Protein AF-A0A8T3WMT3-F1 (afdb_monomer)

Radius of gyration: 20.64 Å; Cα contacts (8 Å, |Δi|>4): 214; chains: 1; bounding box: 58×22×51 Å

Sequence (132 aa):
MKKGEVSLWFLIEIIGAFLIGYLLFDVSVSIAKGTIYEKLNIAKDLAMQINTLSGIPGNAYIINKNLHGYSLYFSNNKIEVFKGDSDQTKGTYYFVKIGKSNLDVKLNNPKQVVVSKINGEIKISEDIQSLR

Structure (mmCIF, N/CA/C/O backbone):
data_AF-A0A8T3WMT3-F1
#
_entry.id   AF-A0A8T3WMT3-F1
#
loop_
_atom_site.group_PDB
_atom_site.id
_atom_site.type_symbol
_atom_site.label_atom_id
_atom_site.label_alt_id
_atom_site.label_comp_id
_atom_site.label_asym_id
_atom_site.label_entity_id
_atom_site.label_seq_id
_atom_site.pdbx_PDB_ins_code
_atom_site.Cartn_x
_atom_site.Cartn_y
_atom_site.Cartn_z
_atom_site.occupancy
_atom_site.B_iso_or_equiv
_atom_site.auth_seq_id
_atom_site.auth_comp_id
_atom_site.auth_asym_id
_atom_site.auth_atom_id
_atom_site.pdbx_PDB_model_num
ATOM 1 N N . MET A 1 1 ? 44.543 6.005 -23.606 1.00 55.66 1 MET A N 1
ATOM 2 C CA . MET A 1 1 ? 43.412 5.053 -23.528 1.00 55.66 1 MET A CA 1
ATOM 3 C C . MET A 1 1 ? 43.442 4.171 -24.761 1.00 55.66 1 MET A C 1
ATOM 5 O O . MET A 1 1 ? 43.586 4.689 -25.866 1.00 55.66 1 MET A O 1
ATOM 9 N N . LYS A 1 2 ? 43.411 2.846 -24.592 1.00 66.62 2 LYS A N 1
ATOM 10 C CA . LYS A 1 2 ? 43.405 1.914 -25.734 1.00 66.62 2 LYS A CA 1
ATOM 11 C C . LYS A 1 2 ? 42.032 1.995 -26.414 1.00 66.62 2 LYS A C 1
ATOM 13 O O . LYS A 1 2 ? 41.028 2.131 -25.727 1.00 66.62 2 LYS A O 1
ATOM 18 N N . LYS A 1 3 ? 41.958 1.898 -27.748 1.00 66.69 3 LYS A N 1
ATOM 19 C CA . LYS A 1 3 ? 40.696 2.033 -28.517 1.00 66.69 3 LYS A CA 1
ATOM 20 C C . LYS A 1 3 ? 39.548 1.140 -27.999 1.00 66.69 3 LYS A C 1
ATOM 22 O O . LYS A 1 3 ? 38.393 1.542 -28.072 1.00 66.69 3 LYS A O 1
ATOM 27 N N . GLY A 1 4 ? 39.862 -0.031 -27.436 1.00 70.00 4 GLY A N 1
ATOM 28 C CA . GLY A 1 4 ? 38.870 -0.928 -26.823 1.00 70.00 4 GLY A CA 1
ATOM 29 C C . GLY A 1 4 ? 38.251 -0.397 -25.523 1.00 70.00 4 GLY A C 1
ATOM 30 O O . GLY A 1 4 ? 37.086 -0.654 -25.261 1.00 70.00 4 GLY A O 1
ATOM 31 N N . GLU A 1 5 ? 38.994 0.394 -24.753 1.00 73.00 5 GLU A N 1
ATOM 32 C CA . GLU A 1 5 ? 38.549 1.001 -23.491 1.00 73.00 5 GLU A CA 1
ATOM 33 C C . GLU A 1 5 ? 37.529 2.119 -23.747 1.00 73.00 5 GLU A C 1
ATOM 35 O O . GLU A 1 5 ? 36.510 2.206 -23.072 1.00 73.00 5 GLU A O 1
ATOM 40 N N . VAL A 1 6 ? 37.766 2.919 -24.794 1.00 78.25 6 VAL A N 1
ATOM 41 C CA . VAL A 1 6 ? 36.853 3.985 -25.240 1.00 78.25 6 VAL A CA 1
ATOM 42 C C . VAL A 1 6 ? 35.546 3.399 -25.780 1.00 78.25 6 VAL A C 1
ATOM 44 O O . VAL A 1 6 ? 34.472 3.885 -25.446 1.00 78.25 6 VAL A O 1
ATOM 47 N N . SER A 1 7 ? 35.629 2.323 -26.571 1.00 80.00 7 SER A N 1
ATOM 48 C CA . SER A 1 7 ? 34.445 1.634 -27.103 1.00 80.00 7 SER A CA 1
ATOM 49 C C . SER A 1 7 ? 33.591 1.011 -25.993 1.00 80.00 7 SER A C 1
ATOM 51 O O . SER A 1 7 ? 32.368 1.127 -26.010 1.00 80.00 7 SER A O 1
ATOM 53 N N . LEU A 1 8 ? 34.228 0.400 -24.986 1.00 83.00 8 LEU A N 1
ATOM 54 C CA . LEU A 1 8 ? 33.523 -0.184 -23.845 1.00 83.00 8 LEU A CA 1
ATOM 55 C C . LEU A 1 8 ? 32.806 0.888 -23.013 1.00 83.00 8 LEU A C 1
ATOM 57 O O . LEU A 1 8 ? 31.662 0.695 -22.610 1.00 83.00 8 LEU A O 1
ATOM 61 N N . TRP A 1 9 ? 33.466 2.027 -22.787 1.00 87.62 9 TRP A N 1
ATOM 62 C CA . TRP A 1 9 ? 32.903 3.145 -22.032 1.00 87.62 9 TRP A CA 1
ATOM 63 C C . TRP A 1 9 ? 31.687 3.750 -22.741 1.00 87.62 9 TRP A C 1
ATOM 65 O O . TRP A 1 9 ? 30.641 3.934 -22.125 1.00 87.62 9 TRP A O 1
ATOM 75 N N . PHE A 1 10 ? 31.785 3.941 -24.058 1.00 87.88 10 PHE A N 1
ATOM 76 C CA . PHE A 1 10 ? 30.675 4.413 -24.884 1.00 87.88 10 PHE A CA 1
ATOM 77 C C . PHE A 1 10 ? 29.483 3.441 -24.885 1.00 87.88 10 PHE A C 1
ATOM 79 O O . PHE A 1 10 ? 28.328 3.854 -24.831 1.00 87.88 10 PHE A O 1
ATOM 86 N N . LEU A 1 11 ? 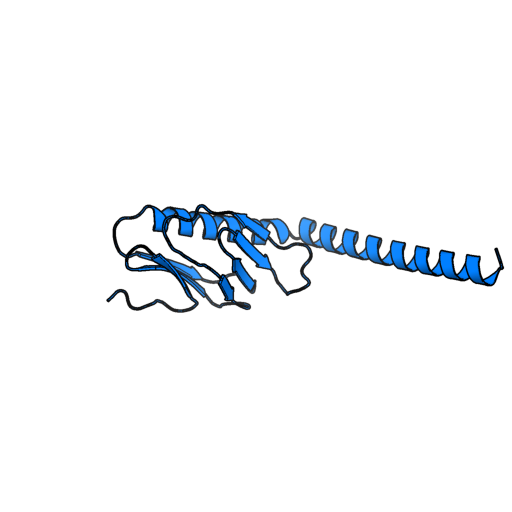29.747 2.131 -24.898 1.00 89.75 11 LEU A N 1
ATOM 87 C CA . LEU A 1 11 ? 28.698 1.111 -24.842 1.00 89.75 11 LEU A CA 1
ATOM 88 C C . LEU A 1 11 ? 27.969 1.122 -23.487 1.00 89.75 11 LEU A C 1
ATOM 90 O O . LEU A 1 11 ? 26.743 1.036 -23.451 1.00 89.75 11 LEU A O 1
ATOM 94 N N . ILE A 1 12 ? 28.703 1.290 -22.383 1.00 91.19 12 ILE A N 1
ATOM 95 C CA . ILE A 1 12 ? 28.122 1.465 -21.041 1.00 91.19 12 ILE A CA 1
ATOM 96 C C . ILE A 1 12 ? 27.262 2.732 -20.985 1.00 91.19 12 ILE A C 1
ATOM 98 O O . ILE A 1 12 ? 26.159 2.699 -20.441 1.00 91.19 12 ILE A O 1
ATOM 102 N N . GLU A 1 13 ? 27.736 3.830 -21.571 1.00 91.12 13 GLU A N 1
ATOM 103 C CA . GLU A 1 13 ? 27.017 5.104 -21.604 1.00 91.12 13 GLU A CA 1
ATOM 104 C C . GLU A 1 13 ? 25.692 4.995 -22.375 1.00 91.12 13 GLU A C 1
ATOM 106 O O . GLU A 1 13 ? 24.657 5.447 -21.884 1.00 91.12 13 GLU A O 1
ATOM 111 N N . ILE A 1 14 ? 25.681 4.303 -23.520 1.00 92.62 14 ILE A N 1
ATOM 112 C CA . ILE A 1 14 ? 24.452 4.027 -24.279 1.00 92.62 14 ILE A CA 1
ATOM 113 C C . ILE A 1 14 ? 23.469 3.182 -23.465 1.00 92.62 14 ILE A C 1
ATOM 115 O O . ILE A 1 14 ? 22.279 3.500 -23.424 1.00 92.62 14 ILE A O 1
ATOM 119 N N . ILE A 1 15 ? 23.940 2.117 -22.806 1.00 93.06 15 ILE A N 1
ATOM 120 C CA . ILE A 1 15 ? 23.079 1.279 -21.956 1.00 93.06 15 ILE A CA 1
ATOM 121 C C . ILE A 1 15 ? 22.485 2.122 -20.823 1.00 93.06 15 ILE A C 1
ATOM 123 O O . ILE A 1 15 ? 21.282 2.049 -20.566 1.00 93.06 15 ILE A O 1
ATOM 127 N N . GLY A 1 16 ? 23.304 2.956 -20.178 1.00 91.69 16 GLY A N 1
ATOM 128 C CA . GLY A 1 16 ? 22.860 3.876 -19.135 1.00 91.69 16 GLY A CA 1
ATOM 129 C C . GLY A 1 16 ? 21.788 4.846 -19.634 1.00 91.69 16 GLY A C 1
ATOM 130 O O . GLY A 1 16 ? 20.734 4.970 -19.011 1.00 91.69 16 GLY A O 1
ATOM 131 N N . ALA A 1 17 ? 22.010 5.475 -20.790 1.00 92.31 17 ALA A N 1
ATOM 132 C CA . ALA A 1 17 ? 21.051 6.392 -21.400 1.00 92.31 17 ALA A CA 1
ATOM 133 C C . ALA A 1 17 ? 19.719 5.697 -21.729 1.00 92.31 17 ALA A C 1
ATOM 135 O O . ALA A 1 17 ? 18.650 6.249 -21.462 1.00 92.31 17 ALA A O 1
ATOM 136 N N . PHE A 1 18 ? 19.770 4.466 -22.247 1.00 93.62 18 PHE A N 1
ATOM 137 C CA . PHE A 1 18 ? 18.573 3.689 -22.564 1.00 93.62 18 PHE A CA 1
ATOM 138 C C . PHE A 1 18 ? 17.777 3.314 -21.306 1.00 93.62 18 PHE A C 1
ATOM 140 O O . PHE A 1 18 ? 16.553 3.440 -21.290 1.00 93.62 18 PHE A O 1
ATOM 147 N N . LEU A 1 19 ? 18.460 2.913 -20.229 1.00 90.38 19 LEU A N 1
ATOM 148 C CA . LEU A 1 19 ? 17.826 2.603 -18.943 1.00 90.38 19 LEU A CA 1
ATOM 149 C C . LEU A 1 19 ? 17.137 3.829 -18.334 1.00 90.38 19 LEU A C 1
ATOM 151 O O . LEU A 1 19 ? 15.994 3.735 -17.887 1.00 90.38 19 LEU A O 1
ATOM 155 N N . ILE A 1 20 ? 17.800 4.988 -18.353 1.00 90.56 20 ILE A N 1
ATOM 156 C CA . ILE A 1 20 ? 17.215 6.243 -17.863 1.00 90.56 20 ILE A CA 1
ATOM 157 C C . ILE A 1 20 ? 16.004 6.633 -18.719 1.00 90.56 20 ILE A C 1
ATOM 159 O O . ILE A 1 20 ? 14.951 6.968 -18.175 1.00 90.56 20 ILE A O 1
ATOM 163 N N . GLY A 1 21 ? 16.120 6.541 -20.048 1.00 91.31 21 GLY A N 1
ATOM 164 C CA . GLY A 1 21 ? 15.020 6.824 -20.972 1.00 91.31 21 GLY A CA 1
ATOM 165 C C . GLY A 1 21 ? 13.800 5.933 -20.729 1.00 91.31 21 GLY A C 1
ATOM 166 O O . GLY A 1 21 ? 12.675 6.428 -20.678 1.00 91.31 21 GLY A O 1
ATOM 167 N N . TYR A 1 22 ? 14.022 4.637 -20.500 1.00 89.94 22 TYR A N 1
ATOM 168 C CA . TYR A 1 22 ? 12.963 3.688 -20.156 1.00 89.94 22 TYR A CA 1
ATOM 169 C C . TYR A 1 22 ? 12.240 4.071 -18.855 1.00 89.94 22 TYR A C 1
ATOM 171 O O . TYR A 1 22 ? 11.010 4.107 -18.826 1.00 89.94 22 TYR A O 1
ATOM 179 N N . LEU A 1 23 ? 12.983 4.417 -17.797 1.00 86.50 23 LEU A N 1
ATOM 180 C CA . LEU A 1 23 ? 12.399 4.831 -16.515 1.00 86.50 23 LEU A CA 1
ATOM 181 C C . LEU A 1 23 ? 11.569 6.112 -16.646 1.00 86.50 23 LEU A C 1
ATOM 183 O O . LEU A 1 23 ? 10.461 6.188 -16.117 1.00 86.50 23 LEU A O 1
ATOM 187 N N . LEU A 1 24 ? 12.076 7.109 -17.376 1.00 88.75 24 LEU A N 1
ATOM 188 C CA . LEU A 1 24 ? 11.346 8.355 -17.620 1.00 88.75 24 LEU A CA 1
ATOM 189 C C . LEU A 1 24 ? 10.042 8.103 -18.380 1.00 88.75 24 LEU A C 1
ATOM 191 O O . LEU A 1 24 ? 9.016 8.709 -18.058 1.00 88.75 24 LEU A O 1
ATOM 195 N N . PHE A 1 25 ? 10.067 7.202 -19.363 1.00 88.25 25 PHE A N 1
ATOM 196 C CA . PHE A 1 25 ? 8.878 6.836 -20.122 1.00 88.25 25 PHE A CA 1
ATOM 197 C C . PHE A 1 25 ? 7.839 6.134 -19.241 1.00 88.25 25 PHE A C 1
ATOM 199 O O . PHE A 1 25 ? 6.673 6.526 -19.252 1.00 88.25 25 PHE A O 1
ATOM 206 N N . ASP A 1 26 ? 8.252 5.156 -18.432 1.00 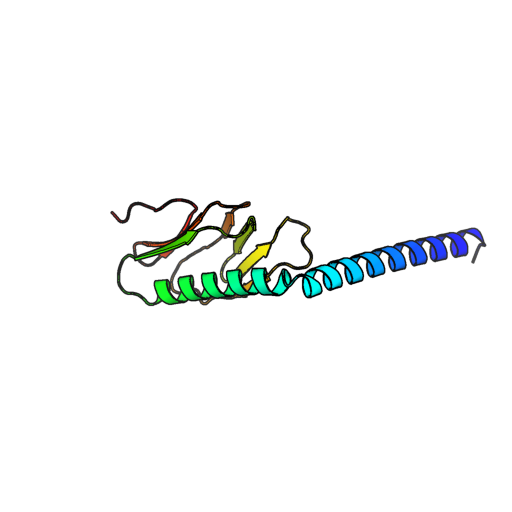83.69 26 ASP A N 1
ATOM 207 C CA . ASP A 1 26 ? 7.35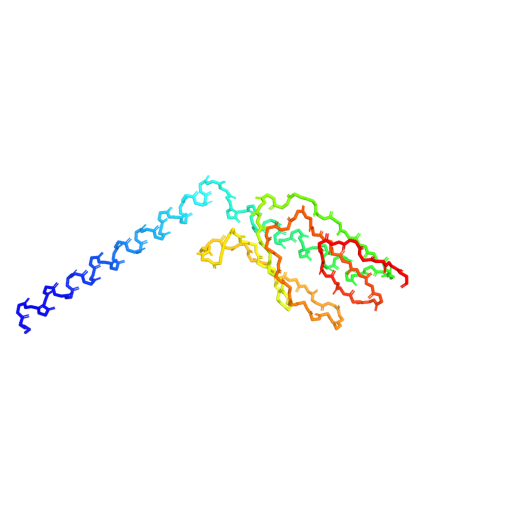6 4.424 -17.528 1.00 83.69 26 ASP A CA 1
ATOM 208 C C . ASP A 1 26 ? 6.684 5.354 -16.503 1.00 83.69 26 ASP A C 1
ATOM 210 O O . ASP A 1 26 ? 5.459 5.355 -16.347 1.00 83.69 26 ASP A O 1
ATOM 214 N N . VAL A 1 27 ? 7.465 6.249 -15.885 1.00 82.94 27 VAL A N 1
ATOM 215 C CA . VAL A 1 27 ? 6.942 7.281 -14.977 1.00 82.94 27 VAL A CA 1
ATOM 216 C C . VAL A 1 27 ? 5.957 8.198 -15.703 1.00 82.94 27 VAL A C 1
ATOM 218 O O . VAL A 1 27 ? 4.862 8.441 -15.194 1.00 82.94 27 VAL A O 1
ATOM 221 N N . SER A 1 28 ? 6.299 8.669 -16.904 1.00 82.88 28 SER A N 1
ATOM 222 C CA . SER A 1 28 ? 5.432 9.554 -17.694 1.00 82.88 28 SER A CA 1
ATOM 223 C C . SER A 1 28 ? 4.101 8.888 -18.047 1.00 82.88 28 SER A C 1
ATOM 225 O O . SER A 1 28 ? 3.045 9.504 -17.905 1.00 82.88 28 SER A O 1
ATOM 227 N N . VAL A 1 29 ? 4.124 7.612 -18.443 1.00 85.25 29 VAL A N 1
ATOM 228 C CA . VAL A 1 29 ? 2.911 6.830 -18.722 1.00 85.25 29 VAL A CA 1
ATOM 229 C C . VAL A 1 29 ? 2.073 6.644 -17.456 1.00 85.25 29 VAL A C 1
ATOM 231 O O . VAL A 1 29 ? 0.849 6.762 -17.515 1.00 85.25 29 VAL A O 1
ATOM 234 N N . SER A 1 30 ? 2.701 6.381 -16.309 1.00 79.00 30 SER A N 1
ATOM 235 C CA . SER A 1 30 ? 2.008 6.221 -15.024 1.00 79.00 30 SER A CA 1
ATOM 236 C C . SER A 1 30 ? 1.352 7.530 -14.551 1.00 79.00 30 SER A C 1
ATOM 238 O O . SER A 1 30 ? 0.228 7.512 -14.043 1.00 79.00 30 SER A O 1
ATOM 240 N N . ILE A 1 31 ? 1.999 8.681 -14.780 1.00 81.06 31 ILE A N 1
ATOM 241 C CA . ILE A 1 31 ? 1.408 10.009 -14.543 1.00 81.06 31 ILE A CA 1
ATOM 242 C C . ILE A 1 31 ? 0.224 10.234 -15.486 1.00 81.06 31 ILE A C 1
ATOM 244 O O . ILE A 1 31 ? -0.862 10.582 -15.025 1.00 81.06 31 ILE A O 1
ATOM 248 N N . ALA A 1 32 ? 0.405 9.991 -16.788 1.00 78.19 32 ALA A N 1
ATOM 249 C CA . ALA A 1 32 ? -0.632 10.205 -17.797 1.00 78.19 32 ALA A CA 1
ATOM 250 C C . ALA A 1 32 ? -1.879 9.336 -17.560 1.00 78.19 32 ALA A C 1
ATOM 252 O O . ALA A 1 32 ? -2.998 9.784 -17.792 1.00 78.19 32 ALA A O 1
ATOM 253 N N . LYS A 1 33 ? -1.701 8.107 -17.059 1.00 81.38 33 LYS A N 1
ATOM 254 C CA . LYS A 1 33 ? -2.801 7.203 -16.682 1.00 81.38 33 LYS A CA 1
ATOM 255 C C . LYS A 1 33 ? -3.404 7.504 -15.307 1.00 81.38 33 LYS A C 1
ATOM 257 O O . LYS A 1 33 ? -4.381 6.867 -14.932 1.00 81.38 33 LYS A O 1
ATOM 262 N N . GLY A 1 34 ? -2.818 8.419 -14.533 1.00 81.50 34 GLY A N 1
ATOM 263 C CA . GLY A 1 34 ? -3.273 8.762 -13.185 1.00 81.50 34 GLY A CA 1
ATOM 264 C C . GLY A 1 34 ? -3.035 7.678 -12.125 1.00 81.50 34 GLY A C 1
ATOM 265 O O . GLY A 1 34 ? -3.421 7.858 -10.970 1.00 81.50 34 GLY A O 1
ATOM 266 N N . THR A 1 35 ? -2.358 6.579 -12.468 1.00 84.88 35 THR A N 1
ATOM 267 C CA . THR A 1 35 ? -2.152 5.427 -11.575 1.00 84.88 35 THR A CA 1
ATOM 268 C C . THR A 1 35 ? -1.302 5.771 -10.355 1.00 84.88 35 THR A C 1
ATOM 270 O O . THR A 1 35 ? -1.467 5.170 -9.296 1.00 84.88 35 THR A O 1
ATOM 273 N N . ILE A 1 36 ? -0.415 6.765 -10.465 1.00 86.06 36 ILE A N 1
ATOM 274 C CA . ILE A 1 36 ? 0.358 7.277 -9.320 1.00 86.06 36 ILE A CA 1
ATOM 275 C C . ILE A 1 36 ? -0.567 7.910 -8.278 1.00 86.06 36 ILE A C 1
ATOM 277 O O . ILE A 1 36 ? -0.449 7.629 -7.085 1.00 86.06 36 ILE A O 1
ATOM 281 N N . TYR A 1 37 ? -1.499 8.751 -8.728 1.00 88.50 37 TYR A N 1
ATOM 282 C CA . TYR A 1 37 ? -2.429 9.447 -7.842 1.00 88.50 37 TYR A CA 1
ATOM 283 C C . TYR A 1 37 ? -3.416 8.480 -7.201 1.00 88.50 37 TYR A C 1
ATOM 285 O O . TYR A 1 37 ? -3.709 8.609 -6.018 1.00 88.50 37 TYR A O 1
ATOM 293 N N . GLU A 1 38 ? -3.871 7.476 -7.947 1.00 90.25 38 GLU A N 1
ATOM 294 C CA . GLU A 1 38 ? -4.738 6.424 -7.425 1.00 90.25 38 GLU A CA 1
ATOM 295 C C . GLU A 1 38 ? -4.070 5.649 -6.278 1.00 90.25 38 GLU A C 1
ATOM 297 O O . GLU A 1 38 ? -4.618 5.587 -5.178 1.00 90.25 38 GLU A O 1
ATOM 302 N N . LYS A 1 39 ? -2.845 5.146 -6.484 1.00 92.69 39 LYS A N 1
ATOM 303 C CA . LYS A 1 39 ? -2.069 4.464 -5.433 1.00 92.69 39 LYS A CA 1
ATOM 304 C C . LYS A 1 39 ? -1.846 5.363 -4.216 1.00 92.69 39 LYS A C 1
ATOM 306 O O . LYS A 1 39 ? -1.961 4.912 -3.080 1.00 92.69 39 LYS A O 1
ATOM 311 N N . LEU A 1 40 ? -1.523 6.639 -4.438 1.00 92.88 40 LEU A N 1
ATOM 312 C CA . LEU A 1 40 ? -1.321 7.599 -3.353 1.00 92.88 40 LEU A CA 1
ATOM 313 C C . LEU A 1 40 ? -2.613 7.861 -2.566 1.00 92.88 40 LEU A C 1
ATOM 315 O O . LEU A 1 40 ? -2.563 7.957 -1.342 1.00 92.88 40 LEU A O 1
ATOM 319 N N . ASN A 1 41 ? -3.753 7.971 -3.244 1.00 92.44 41 ASN A N 1
ATOM 320 C CA . ASN A 1 41 ? -5.045 8.177 -2.597 1.00 92.44 41 ASN A CA 1
ATOM 321 C C . ASN A 1 41 ? -5.452 6.950 -1.778 1.00 92.44 41 ASN A C 1
ATOM 323 O O . ASN A 1 41 ? -5.798 7.110 -0.616 1.00 92.44 41 ASN A O 1
ATOM 327 N N . ILE A 1 42 ? -5.266 5.735 -2.307 1.00 93.00 42 ILE A N 1
ATOM 328 C CA . ILE A 1 42 ? -5.475 4.496 -1.540 1.00 93.00 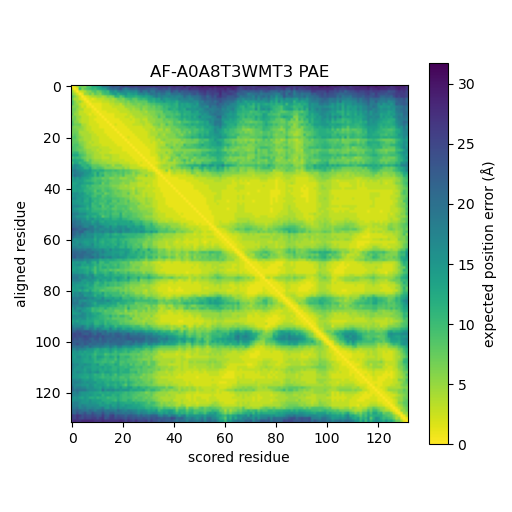42 ILE A CA 1
ATOM 329 C C . ILE A 1 42 ? -4.607 4.490 -0.271 1.00 93.00 42 ILE A C 1
ATOM 331 O O . ILE A 1 42 ? -5.097 4.182 0.816 1.00 93.00 42 ILE A O 1
ATOM 335 N N . ALA A 1 43 ? -3.328 4.872 -0.377 1.00 94.00 43 ALA A N 1
ATOM 336 C CA . ALA A 1 43 ? -2.431 4.943 0.778 1.00 94.00 43 ALA A CA 1
ATOM 337 C C . ALA A 1 43 ? -2.910 5.973 1.818 1.00 94.00 43 ALA A C 1
ATOM 339 O O . ALA A 1 43 ? -2.883 5.699 3.018 1.00 94.00 43 ALA A O 1
ATOM 340 N N . LYS A 1 44 ? -3.368 7.149 1.369 1.00 94.12 44 LYS A N 1
ATOM 341 C CA . LYS A 1 44 ? -3.911 8.208 2.234 1.00 94.12 44 LYS A CA 1
ATOM 342 C C . LYS A 1 44 ? -5.205 7.790 2.920 1.00 94.12 44 LYS A C 1
ATOM 344 O O . LYS A 1 44 ? -5.342 8.015 4.118 1.00 94.12 44 LYS A O 1
ATOM 349 N N . ASP A 1 45 ? -6.117 7.161 2.190 1.00 92.81 45 ASP A N 1
ATOM 350 C CA . ASP A 1 45 ? -7.405 6.725 2.721 1.00 92.81 45 ASP A CA 1
ATOM 351 C C . ASP A 1 45 ? -7.208 5.648 3.789 1.00 92.81 45 ASP A C 1
ATOM 353 O O . ASP A 1 45 ? -7.750 5.760 4.888 1.00 92.81 45 ASP A O 1
ATOM 357 N N . LEU A 1 46 ? -6.354 4.652 3.526 1.00 92.81 46 LEU A N 1
ATOM 358 C CA . LEU A 1 46 ? -6.010 3.627 4.515 1.00 92.81 46 LEU A CA 1
ATOM 359 C C . LEU A 1 46 ? -5.306 4.228 5.739 1.00 92.81 46 LEU A C 1
ATOM 361 O O . LEU A 1 46 ? -5.611 3.859 6.872 1.00 92.81 46 LEU A O 1
ATOM 365 N N . ALA A 1 47 ? -4.403 5.188 5.540 1.00 92.88 47 ALA A N 1
ATOM 366 C CA . ALA A 1 47 ? -3.745 5.895 6.636 1.00 92.88 47 ALA A CA 1
ATOM 367 C C . ALA A 1 47 ? -4.742 6.690 7.488 1.00 92.88 47 ALA A C 1
ATOM 369 O O . ALA A 1 47 ? -4.674 6.653 8.718 1.00 92.88 47 ALA A O 1
ATOM 370 N N . MET A 1 48 ? -5.691 7.375 6.848 1.00 92.19 48 MET A N 1
ATOM 371 C CA . MET A 1 48 ? -6.754 8.095 7.538 1.00 92.19 48 MET A CA 1
ATOM 372 C C . MET A 1 48 ? -7.606 7.131 8.362 1.00 92.19 48 MET A C 1
ATOM 374 O O . MET A 1 48 ? -7.851 7.400 9.530 1.00 92.19 48 MET A O 1
ATOM 378 N N . GLN A 1 49 ? -7.978 5.979 7.807 1.00 92.25 49 GLN A N 1
ATOM 379 C CA . GLN A 1 49 ? -8.741 4.958 8.526 1.00 92.25 49 GLN A CA 1
ATOM 380 C C . GLN A 1 49 ? -7.996 4.406 9.742 1.00 92.25 49 GLN A C 1
ATOM 382 O O . GLN A 1 49 ? -8.597 4.262 10.807 1.00 92.25 49 GLN A O 1
ATOM 387 N N . ILE A 1 50 ? -6.691 4.142 9.618 1.00 90.88 50 ILE A N 1
ATOM 388 C CA . ILE A 1 50 ? -5.855 3.728 10.753 1.00 90.88 50 ILE A CA 1
ATOM 389 C C . ILE A 1 50 ? -5.848 4.817 11.830 1.00 90.88 50 ILE A C 1
ATOM 391 O O . ILE A 1 50 ? -6.060 4.510 13.005 1.00 90.88 50 ILE A O 1
ATOM 395 N N . ASN A 1 51 ? -5.662 6.083 11.449 1.00 90.00 51 ASN A N 1
ATOM 396 C CA . ASN A 1 51 ? -5.687 7.211 12.383 1.00 90.00 51 ASN A CA 1
ATOM 397 C C . ASN A 1 51 ? -7.062 7.359 13.061 1.00 90.00 51 ASN A C 1
ATOM 399 O O . ASN A 1 51 ? -7.140 7.538 14.276 1.00 90.00 51 ASN A O 1
ATOM 403 N N . THR A 1 52 ? -8.152 7.238 12.301 1.00 89.81 52 THR A N 1
ATOM 404 C CA . THR A 1 52 ? -9.524 7.315 12.814 1.00 89.81 52 THR A CA 1
ATOM 405 C C . THR A 1 52 ? -9.803 6.190 13.805 1.00 89.81 52 THR A C 1
ATOM 407 O O . THR A 1 52 ? -10.227 6.461 14.926 1.00 89.81 52 THR A O 1
ATOM 410 N N . LEU A 1 53 ?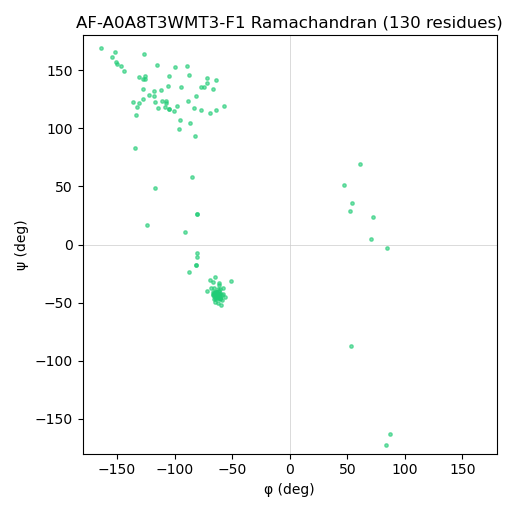 -9.511 4.935 13.446 1.00 89.62 53 LEU A N 1
ATOM 411 C CA . LEU A 1 53 ? -9.701 3.790 14.342 1.00 89.62 53 LEU A CA 1
ATOM 412 C C . LEU A 1 53 ? -8.857 3.924 15.603 1.00 89.62 53 LEU A C 1
ATOM 414 O O . LEU A 1 53 ? -9.325 3.643 16.704 1.00 89.62 53 LEU A O 1
ATOM 418 N N . SER A 1 54 ? -7.638 4.430 15.460 1.00 87.00 54 SER A N 1
ATOM 419 C CA . SER A 1 54 ? -6.750 4.683 16.585 1.00 87.00 54 SER A CA 1
ATOM 420 C C . SER A 1 54 ? -7.362 5.635 17.622 1.00 87.00 54 SER A C 1
ATOM 422 O O . SER A 1 54 ? -7.212 5.381 18.819 1.00 87.00 54 SER A O 1
ATOM 424 N N . GLY A 1 55 ? -8.116 6.653 17.192 1.00 85.75 55 GLY A N 1
ATOM 425 C CA . GLY A 1 55 ? -8.798 7.612 18.071 1.00 85.75 55 GLY A CA 1
ATOM 426 C C . GLY A 1 55 ? -10.138 7.149 18.663 1.00 85.75 55 GLY A C 1
ATOM 427 O O . GLY A 1 55 ? -10.593 7.725 19.647 1.00 85.75 55 GLY A O 1
ATOM 428 N N . ILE A 1 56 ? -10.774 6.112 18.107 1.00 87.88 56 ILE A N 1
ATOM 429 C CA . ILE A 1 56 ? -12.098 5.642 18.557 1.00 87.88 56 ILE A CA 1
ATOM 430 C C . ILE A 1 56 ? -11.985 4.819 19.856 1.00 87.88 56 ILE A C 1
ATOM 432 O O . ILE A 1 56 ? -11.112 3.953 19.946 1.00 87.88 56 ILE A O 1
ATOM 436 N N . PRO A 1 57 ? -12.853 5.021 20.867 1.00 86.00 57 PRO A N 1
ATOM 437 C CA . PRO A 1 57 ? -12.919 4.134 22.028 1.00 86.00 57 PRO A CA 1
ATOM 438 C C . PRO A 1 57 ? -13.534 2.770 21.665 1.00 86.00 57 PRO A C 1
ATOM 440 O O . PRO A 1 57 ? -14.534 2.699 20.956 1.00 86.00 57 PRO A O 1
ATOM 443 N N . GLY A 1 58 ? -12.965 1.685 22.197 1.00 87.19 58 GLY A N 1
ATOM 444 C CA . GLY A 1 58 ? -13.467 0.320 21.994 1.00 87.19 58 GLY A CA 1
ATOM 445 C C . GLY A 1 58 ? -12.940 -0.383 20.737 1.00 87.19 58 GLY A C 1
ATOM 446 O O . GLY A 1 58 ? -11.913 0.004 20.170 1.00 87.19 58 GLY A O 1
ATOM 447 N N . ASN A 1 59 ? -13.636 -1.455 20.346 1.00 89.50 59 ASN A N 1
ATOM 448 C CA . ASN A 1 59 ? -13.311 -2.275 19.181 1.00 89.50 59 ASN A CA 1
ATOM 449 C C . ASN A 1 59 ? -14.110 -1.804 17.959 1.00 89.50 59 ASN A C 1
ATOM 451 O O . ASN A 1 59 ? -15.314 -1.571 18.055 1.00 89.50 59 ASN A O 1
ATOM 455 N N . ALA A 1 60 ? -13.457 -1.689 16.806 1.00 90.25 60 ALA A N 1
ATOM 456 C CA . ALA A 1 60 ? -14.082 -1.234 15.563 1.00 90.25 60 ALA A CA 1
ATOM 457 C C . ALA A 1 60 ? -13.334 -1.789 14.348 1.00 90.25 60 ALA A C 1
ATOM 459 O O . ALA A 1 60 ? -12.179 -2.195 14.460 1.00 90.25 60 ALA A O 1
ATOM 460 N N . TYR A 1 61 ? -13.964 -1.798 13.176 1.00 91.88 61 TYR A N 1
ATOM 461 C CA . TYR A 1 61 ? -13.305 -2.191 11.933 1.00 91.88 61 TYR A CA 1
ATOM 462 C C . TYR A 1 61 ? -13.838 -1.400 10.741 1.00 91.88 61 TYR A C 1
ATOM 464 O O . TYR A 1 61 ? -14.980 -0.942 10.741 1.00 91.88 61 TYR A O 1
ATOM 472 N N . ILE A 1 62 ? -12.999 -1.256 9.719 1.00 92.00 62 ILE A N 1
ATOM 473 C CA . ILE A 1 62 ? -13.329 -0.649 8.431 1.00 92.00 62 ILE A CA 1
ATOM 474 C C . ILE A 1 62 ? -12.915 -1.633 7.339 1.00 92.00 62 ILE A C 1
ATOM 476 O O . ILE A 1 62 ? -11.825 -2.204 7.387 1.00 92.00 62 ILE A O 1
ATOM 480 N N . ILE A 1 63 ? -13.803 -1.848 6.368 1.00 91.38 63 ILE A N 1
ATOM 481 C CA . ILE A 1 63 ? -13.584 -2.768 5.250 1.00 91.38 63 ILE A CA 1
ATOM 482 C C . ILE A 1 63 ? -13.432 -1.953 3.973 1.00 91.38 63 ILE A C 1
ATOM 484 O O . ILE A 1 63 ? -14.349 -1.238 3.575 1.00 91.38 63 ILE A O 1
ATOM 488 N N . ASN A 1 64 ? -12.309 -2.142 3.294 1.00 90.50 64 ASN A N 1
ATOM 489 C CA . ASN A 1 64 ? -12.067 -1.625 1.956 1.00 90.50 64 ASN A CA 1
ATOM 490 C C . ASN A 1 64 ? -12.171 -2.777 0.975 1.00 90.50 64 ASN A C 1
ATOM 492 O O . ASN A 1 64 ? -11.391 -3.727 1.037 1.00 90.50 64 ASN A O 1
ATOM 496 N N . LYS A 1 65 ? -13.144 -2.702 0.072 1.00 87.25 65 LYS A N 1
ATOM 497 C CA . LYS A 1 65 ? -13.293 -3.667 -1.016 1.00 87.25 65 LYS A CA 1
ATOM 498 C C . 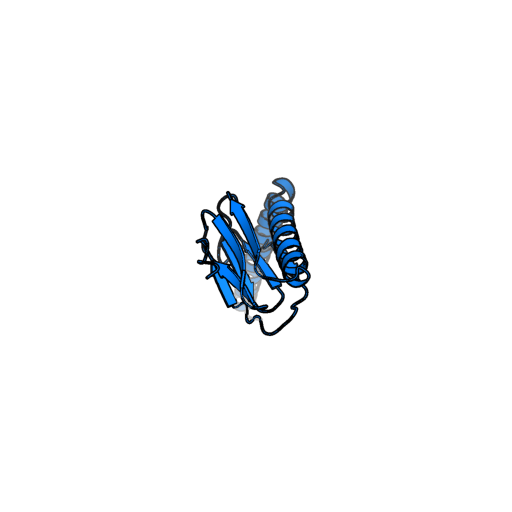LYS A 1 65 ? -12.722 -3.073 -2.290 1.00 87.25 65 LYS A C 1
ATOM 500 O O . LYS A 1 65 ? -12.771 -1.862 -2.472 1.00 87.25 65 LYS A O 1
ATOM 505 N N . ASN A 1 66 ? -12.271 -3.950 -3.183 1.00 77.75 66 ASN A N 1
ATOM 506 C CA . ASN A 1 66 ? -11.874 -3.586 -4.538 1.00 77.75 66 ASN A CA 1
ATOM 507 C C . ASN A 1 66 ? -10.707 -2.582 -4.590 1.00 77.75 66 ASN A C 1
ATOM 509 O O . ASN A 1 66 ? -10.855 -1.452 -5.036 1.00 77.75 66 ASN A O 1
ATOM 513 N N . LEU A 1 67 ? -9.512 -3.025 -4.199 1.00 81.94 67 LEU A N 1
ATOM 514 C CA . LEU A 1 67 ? -8.273 -2.239 -4.303 1.00 81.94 67 LEU A CA 1
ATOM 515 C C . LEU A 1 67 ? -7.667 -2.261 -5.718 1.00 81.94 67 LEU A C 1
ATOM 517 O O . LEU A 1 67 ? -6.456 -2.158 -5.877 1.00 81.94 67 LEU A O 1
ATOM 521 N N . HIS A 1 68 ? -8.502 -2.466 -6.741 1.00 80.69 68 HIS A N 1
ATOM 522 C CA . HIS A 1 68 ? -8.152 -2.409 -8.167 1.00 80.69 68 HIS A CA 1
ATOM 523 C C . HIS A 1 68 ? -6.944 -3.282 -8.574 1.00 80.69 68 HIS A C 1
ATOM 525 O O . HIS A 1 68 ? -6.235 -2.989 -9.535 1.00 80.69 68 HIS A O 1
ATOM 531 N N . GLY A 1 69 ? -6.717 -4.388 -7.854 1.00 84.62 69 GLY A N 1
ATOM 532 C CA . GLY A 1 69 ? -5.598 -5.298 -8.106 1.00 84.62 69 GLY A CA 1
ATOM 533 C C . GLY A 1 69 ? -4.233 -4.737 -7.700 1.00 84.62 69 GLY A C 1
ATOM 534 O O . GLY A 1 69 ? -3.225 -5.155 -8.264 1.00 84.62 69 GLY A O 1
ATOM 535 N N . TYR A 1 70 ? -4.193 -3.784 -6.766 1.00 91.88 70 TYR A N 1
ATOM 536 C CA . TYR A 1 70 ? -2.961 -3.335 -6.128 1.00 91.88 70 TYR A CA 1
ATOM 537 C C . TYR A 1 70 ? -2.623 -4.193 -4.909 1.00 91.88 70 TYR A C 1
ATOM 539 O O . TYR A 1 70 ? -3.492 -4.634 -4.160 1.00 91.88 70 TYR A O 1
ATOM 547 N N . SER A 1 71 ? -1.329 -4.386 -4.700 1.00 93.38 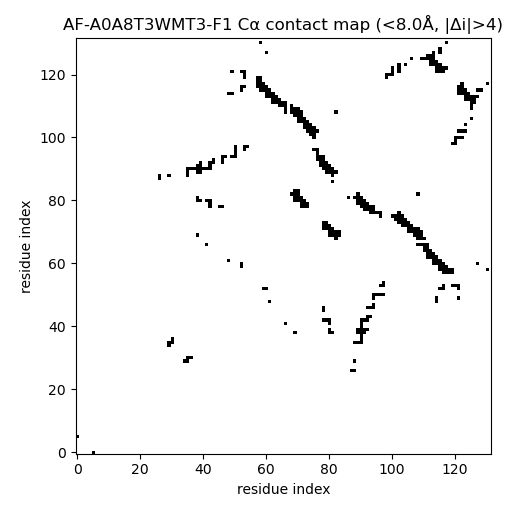71 SER A N 1
ATOM 548 C CA . SER A 1 71 ? -0.739 -4.944 -3.493 1.00 93.38 71 SER A CA 1
ATOM 549 C C . SER A 1 71 ? -0.433 -3.841 -2.483 1.00 93.38 71 SER A C 1
ATOM 551 O O . SER A 1 71 ? -0.214 -2.680 -2.841 1.00 93.38 71 SER A O 1
ATOM 553 N N . LEU A 1 72 ? -0.426 -4.222 -1.212 1.00 93.75 72 LEU A N 1
ATOM 554 C CA . LEU A 1 72 ? -0.245 -3.329 -0.080 1.00 93.75 72 LEU A CA 1
ATOM 555 C C . LEU A 1 72 ? 0.872 -3.833 0.816 1.00 93.75 72 LEU A C 1
ATOM 557 O O . LEU A 1 72 ? 0.986 -5.031 1.069 1.00 93.75 72 LEU A O 1
ATOM 561 N N . TYR A 1 73 ? 1.654 -2.911 1.352 1.00 94.00 73 TYR A N 1
ATOM 562 C CA . TYR A 1 73 ? 2.620 -3.206 2.395 1.00 94.00 73 TYR A CA 1
ATOM 563 C C . TYR A 1 73 ? 2.498 -2.183 3.515 1.00 94.00 73 TYR A C 1
ATOM 565 O O . TYR A 1 73 ? 2.674 -0.983 3.311 1.00 94.00 73 TYR A O 1
ATOM 573 N N . PHE A 1 74 ? 2.165 -2.676 4.699 1.00 92.25 74 PHE A N 1
ATOM 574 C CA . PHE A 1 74 ? 2.081 -1.907 5.927 1.00 92.25 74 PHE A CA 1
ATOM 575 C C . PHE A 1 74 ? 3.349 -2.175 6.714 1.00 92.25 74 PHE A C 1
ATOM 577 O O . PHE A 1 74 ? 3.571 -3.307 7.127 1.00 92.25 74 PHE A O 1
ATOM 584 N N . SER A 1 75 ? 4.169 -1.146 6.906 1.00 90.88 75 SER A N 1
ATOM 585 C CA . SER A 1 75 ? 5.442 -1.262 7.610 1.00 90.88 75 SER A CA 1
ATOM 586 C C . SER A 1 75 ? 5.586 -0.131 8.616 1.00 90.88 75 SER A C 1
ATOM 588 O O . SER A 1 75 ? 5.721 1.036 8.247 1.00 90.88 75 SER A O 1
ATOM 590 N N . ASN A 1 76 ? 5.545 -0.482 9.898 1.00 85.19 76 ASN A N 1
ATOM 591 C CA . ASN A 1 76 ? 5.586 0.405 11.055 1.00 85.19 76 ASN A CA 1
ATOM 592 C C . ASN A 1 76 ? 4.528 1.520 11.021 1.00 85.19 76 ASN A C 1
ATOM 594 O O . ASN A 1 76 ? 3.452 1.371 11.593 1.00 85.19 76 ASN A O 1
ATOM 598 N N . ASN A 1 77 ? 4.855 2.645 10.389 1.00 89.12 77 ASN A N 1
ATOM 599 C CA . ASN A 1 77 ? 4.050 3.861 10.286 1.00 89.12 77 ASN A CA 1
ATOM 600 C C . ASN A 1 77 ? 3.801 4.275 8.826 1.00 89.12 77 ASN A C 1
ATOM 602 O O . ASN A 1 77 ? 3.483 5.434 8.558 1.00 89.12 77 ASN A O 1
ATOM 606 N N . LYS A 1 78 ? 4.009 3.358 7.880 1.00 92.12 78 LYS A N 1
ATOM 607 C CA . LYS A 1 78 ? 3.966 3.617 6.444 1.00 92.12 78 LYS A CA 1
ATOM 608 C C . LYS A 1 78 ? 3.098 2.594 5.727 1.00 92.12 78 LYS A C 1
ATOM 610 O O . LYS A 1 78 ? 3.098 1.416 6.081 1.00 92.12 78 LYS A O 1
ATOM 615 N N . ILE A 1 79 ? 2.396 3.057 4.702 1.00 93.44 79 ILE A N 1
ATOM 616 C CA . ILE A 1 79 ? 1.633 2.238 3.762 1.00 93.44 79 ILE A CA 1
ATOM 617 C C . ILE A 1 79 ? 2.239 2.445 2.385 1.00 93.44 79 ILE A C 1
ATOM 619 O O . ILE A 1 79 ? 2.391 3.586 1.943 1.00 93.44 79 ILE A O 1
ATOM 623 N N . GLU A 1 80 ? 2.569 1.350 1.715 1.00 94.81 80 GLU A N 1
ATOM 624 C CA . GLU A 1 80 ? 2.946 1.330 0.308 1.00 94.81 80 GLU A CA 1
ATOM 625 C C . GLU A 1 80 ? 1.875 0.608 -0.503 1.00 94.81 80 GLU A C 1
ATOM 627 O O . GLU A 1 80 ? 1.452 -0.489 -0.146 1.00 94.81 80 GLU A O 1
ATOM 632 N N . VAL A 1 81 ? 1.473 1.211 -1.617 1.00 94.19 81 VAL A N 1
ATOM 633 C CA . VAL A 1 81 ? 0.530 0.657 -2.590 1.00 94.19 81 VAL A CA 1
ATOM 634 C C . VAL A 1 81 ? 1.269 0.490 -3.913 1.00 94.19 81 VAL A C 1
ATOM 636 O O . VAL A 1 81 ? 1.821 1.456 -4.450 1.00 94.19 81 VAL A O 1
ATOM 639 N N . PHE A 1 82 ? 1.306 -0.724 -4.452 1.00 93.94 82 PHE A N 1
ATOM 640 C CA . PHE A 1 82 ? 2.086 -1.052 -5.647 1.00 93.94 82 PHE A CA 1
ATOM 641 C C . PHE A 1 82 ? 1.433 -2.171 -6.453 1.00 93.94 82 PHE A C 1
ATOM 643 O O . PHE A 1 82 ? 0.685 -2.981 -5.924 1.00 93.94 82 PHE A O 1
ATOM 650 N N . LYS A 1 83 ? 1.711 -2.235 -7.754 1.00 88.25 83 LYS A N 1
ATOM 651 C CA . LYS A 1 83 ? 1.196 -3.295 -8.634 1.00 88.25 83 LYS A CA 1
ATOM 652 C C . LYS A 1 83 ? 2.102 -4.534 -8.663 1.00 88.25 83 LYS A C 1
ATOM 654 O O . LYS A 1 83 ? 1.640 -5.629 -8.962 1.00 88.25 83 LYS A O 1
ATOM 659 N N . GLY A 1 84 ? 3.384 -4.363 -8.347 1.00 84.69 84 GLY A N 1
ATOM 660 C CA . GLY A 1 84 ? 4.381 -5.430 -8.262 1.00 84.69 84 GLY A CA 1
ATOM 661 C C . GLY A 1 84 ? 5.626 -4.972 -7.503 1.00 84.69 84 GLY A C 1
ATOM 662 O O . GLY A 1 84 ? 5.789 -3.783 -7.226 1.00 84.69 84 GLY A O 1
ATOM 663 N N . ASP A 1 85 ? 6.511 -5.903 -7.154 1.00 76.94 85 ASP A N 1
ATOM 664 C CA . ASP A 1 85 ? 7.660 -5.609 -6.283 1.00 76.94 85 ASP A CA 1
ATOM 665 C C . ASP A 1 85 ? 8.627 -4.572 -6.878 1.00 76.94 85 ASP A C 1
ATOM 667 O O . ASP A 1 85 ? 9.168 -3.739 -6.144 1.00 76.94 85 ASP A O 1
ATOM 671 N N . SER A 1 86 ? 8.768 -4.568 -8.206 1.00 77.94 86 SER A N 1
ATOM 672 C CA . SER A 1 86 ? 9.615 -3.657 -8.985 1.00 77.94 86 SER A CA 1
ATOM 673 C C . SER A 1 86 ? 8.909 -2.378 -9.455 1.00 77.94 86 SER A C 1
ATOM 675 O O . SER A 1 86 ? 9.435 -1.673 -10.313 1.00 77.94 86 SER A O 1
ATOM 677 N N . ASP A 1 87 ? 7.706 -2.090 -8.953 1.00 79.44 87 ASP A N 1
ATOM 678 C CA . ASP A 1 87 ? 6.946 -0.890 -9.310 1.00 79.44 87 ASP A CA 1
ATOM 679 C C . ASP A 1 87 ? 7.695 0.368 -8.844 1.00 79.44 87 ASP A C 1
ATOM 681 O O . ASP A 1 87 ? 7.898 0.563 -7.648 1.00 79.44 87 ASP A O 1
ATOM 685 N N . GLN A 1 88 ? 8.123 1.210 -9.786 1.00 77.81 88 GLN A N 1
ATOM 686 C CA . GLN A 1 88 ? 8.869 2.442 -9.499 1.00 77.81 88 GLN A CA 1
ATOM 687 C C . GLN A 1 88 ? 7.954 3.598 -9.076 1.00 77.81 88 GLN A C 1
ATOM 689 O O . GLN A 1 88 ? 8.424 4.625 -8.594 1.00 77.81 88 GLN A O 1
ATOM 694 N N . THR A 1 89 ? 6.636 3.442 -9.222 1.00 85.69 89 THR A N 1
ATOM 695 C CA . THR A 1 89 ? 5.651 4.482 -8.920 1.00 85.69 89 THR A CA 1
ATOM 696 C C . THR A 1 89 ? 4.734 4.037 -7.780 1.00 85.69 89 THR A C 1
ATOM 698 O O . THR A 1 89 ? 3.504 4.078 -7.904 1.00 85.69 89 THR A O 1
ATOM 701 N N . LYS A 1 90 ? 5.318 3.535 -6.684 1.00 89.50 90 LYS A N 1
ATOM 702 C CA . LYS A 1 90 ? 4.567 3.109 -5.492 1.00 89.50 90 LYS A CA 1
ATOM 703 C C . LYS A 1 90 ? 3.924 4.318 -4.815 1.00 89.50 90 LYS A C 1
ATOM 705 O O . LYS A 1 90 ? 4.584 5.329 -4.578 1.00 89.50 90 LYS A O 1
ATOM 710 N N . GLY A 1 91 ? 2.649 4.206 -4.457 1.00 90.06 91 GLY A N 1
ATOM 711 C CA . GLY A 1 91 ? 1.982 5.200 -3.619 1.00 90.06 91 GLY A CA 1
ATOM 712 C C . GLY A 1 91 ? 2.404 4.996 -2.174 1.00 90.06 91 GLY A C 1
ATOM 713 O O . GLY A 1 91 ? 2.126 3.943 -1.613 1.00 90.06 91 GLY A O 1
ATOM 714 N N . THR A 1 92 ? 3.088 5.970 -1.580 1.00 92.88 92 TH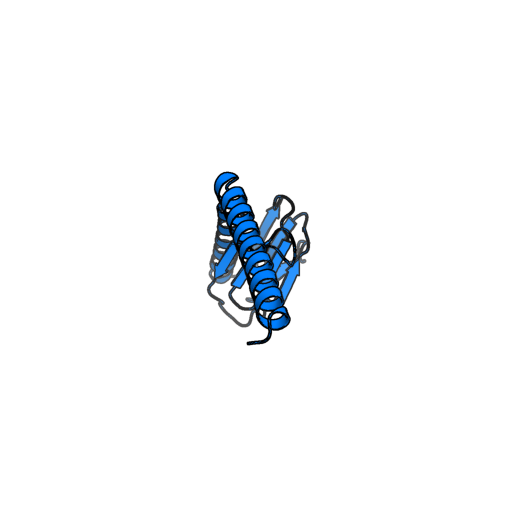R A N 1
ATOM 715 C CA . THR A 1 92 ? 3.560 5.873 -0.193 1.00 92.88 92 THR A CA 1
ATOM 716 C C . THR A 1 92 ? 2.927 6.956 0.660 1.00 92.88 92 THR A C 1
ATOM 718 O O . THR A 1 92 ? 2.945 8.129 0.284 1.00 92.88 92 THR A O 1
ATOM 721 N N . TYR A 1 93 ? 2.403 6.579 1.824 1.00 95.19 93 TYR A N 1
ATOM 722 C CA . TYR A 1 93 ? 1.906 7.540 2.802 1.00 95.19 93 TYR A CA 1
ATOM 723 C C . TYR A 1 93 ? 2.190 7.092 4.234 1.00 95.19 93 TYR A C 1
ATOM 725 O O . TYR A 1 93 ? 2.246 5.897 4.525 1.00 95.19 93 TYR A O 1
ATOM 733 N N . TYR A 1 94 ? 2.386 8.065 5.120 1.00 89.94 94 TYR A N 1
ATOM 734 C CA . TYR A 1 94 ? 2.696 7.831 6.526 1.00 89.94 94 TYR A CA 1
ATOM 735 C C . TYR A 1 94 ? 1.473 8.101 7.396 1.00 89.94 94 TYR A C 1
ATOM 737 O O . TYR A 1 94 ? 0.695 9.014 7.127 1.00 89.94 94 TYR A O 1
ATOM 745 N N . PHE A 1 95 ? 1.321 7.324 8.460 1.00 87.81 95 PHE A N 1
ATOM 746 C CA . PHE A 1 95 ? 0.254 7.481 9.443 1.00 87.81 95 PHE A CA 1
ATOM 747 C C . PHE A 1 95 ? 0.822 7.571 10.856 1.00 87.81 95 PHE A C 1
ATOM 749 O O . PHE A 1 95 ? 1.980 7.235 11.115 1.00 87.81 95 PHE A O 1
ATOM 756 N N . VAL A 1 96 ? -0.003 8.048 11.785 1.00 82.12 96 VAL A N 1
ATOM 757 C CA . VAL A 1 96 ? 0.382 8.166 13.188 1.00 82.12 96 VAL A CA 1
ATOM 758 C C . VAL A 1 96 ? 0.056 6.852 13.882 1.00 82.12 96 VAL A C 1
ATOM 760 O O . VAL A 1 96 ? -1.081 6.386 13.881 1.00 82.12 96 VAL A O 1
ATOM 763 N N . LYS A 1 97 ? 1.068 6.249 14.499 1.00 68.50 97 LYS A N 1
ATOM 764 C CA . LYS A 1 97 ? 0.898 5.047 15.310 1.00 68.50 97 LYS A CA 1
ATOM 765 C C . LYS A 1 97 ? 0.455 5.456 16.712 1.00 68.50 97 LYS A C 1
ATOM 767 O O . LYS A 1 97 ? 1.200 6.124 17.424 1.00 68.50 97 LYS A O 1
ATOM 772 N N . ILE A 1 98 ? -0.740 5.038 17.116 1.00 65.12 98 ILE A N 1
ATOM 773 C CA . ILE A 1 98 ? -1.218 5.185 18.494 1.00 65.12 98 ILE A CA 1
ATOM 774 C C . ILE A 1 98 ? -1.190 3.791 19.131 1.00 65.12 98 ILE A C 1
ATOM 776 O O . ILE A 1 98 ? -1.801 2.854 18.624 1.00 65.12 98 ILE A O 1
ATOM 780 N N . GLY A 1 99 ? -0.444 3.644 20.228 1.00 65.88 99 GLY A N 1
ATOM 781 C CA . GLY A 1 99 ? -0.284 2.371 20.939 1.00 65.88 99 GLY A CA 1
ATOM 782 C C . GLY A 1 99 ? 0.791 1.432 20.367 1.00 65.88 99 GLY A C 1
ATOM 783 O O . GLY A 1 99 ? 1.584 1.786 19.491 1.00 65.88 99 GLY A O 1
ATOM 784 N N . LYS A 1 100 ? 0.844 0.202 20.894 1.00 64.00 100 LYS A N 1
ATOM 785 C CA . LYS A 1 100 ? 1.826 -0.837 20.526 1.00 64.00 100 LYS A CA 1
ATOM 786 C C . LYS A 1 100 ? 1.389 -1.632 19.283 1.00 64.00 100 LYS A C 1
ATOM 788 O O . LYS A 1 100 ? 1.265 -2.843 19.337 1.00 64.00 100 LYS A O 1
ATOM 793 N N . SER A 1 101 ? 1.155 -0.980 18.145 1.00 65.69 101 SER A N 1
ATOM 794 C CA . SER A 1 101 ? 0.813 -1.702 16.902 1.00 65.69 101 SER A CA 1
ATOM 795 C C . SER A 1 101 ? 2.042 -1.924 16.008 1.00 65.69 101 SER A C 1
ATOM 797 O O . SER A 1 101 ? 2.487 -1.011 15.315 1.00 65.69 101 SER A O 1
ATOM 799 N N . ASN A 1 102 ? 2.655 -3.111 16.039 1.00 69.88 102 ASN A N 1
ATOM 800 C CA . ASN A 1 102 ? 3.674 -3.480 15.046 1.00 69.88 102 ASN A CA 1
ATOM 801 C C . ASN A 1 102 ? 2.987 -3.977 13.774 1.00 69.88 102 ASN A C 1
ATOM 803 O O . ASN A 1 102 ? 2.632 -5.146 13.663 1.00 69.88 102 ASN A O 1
ATOM 807 N N . LEU A 1 103 ? 2.783 -3.054 12.835 1.00 80.81 103 LEU A N 1
ATOM 808 C CA . LEU A 1 103 ? 2.269 -3.359 11.508 1.00 80.81 103 LEU A CA 1
ATOM 809 C C . LEU A 1 103 ? 3.442 -3.728 10.607 1.00 80.81 103 LEU A C 1
ATOM 811 O O . LEU A 1 103 ? 4.205 -2.855 10.208 1.00 80.81 103 LEU A O 1
ATOM 815 N N . ASP A 1 104 ? 3.588 -5.017 10.329 1.00 89.69 104 ASP A N 1
ATOM 816 C CA . ASP A 1 104 ? 4.469 -5.534 9.283 1.00 89.69 104 ASP A CA 1
ATOM 817 C C . ASP A 1 104 ? 3.698 -6.591 8.490 1.00 89.69 104 ASP A C 1
ATOM 819 O O . ASP A 1 104 ? 3.694 -7.778 8.816 1.00 89.69 104 ASP A O 1
ATOM 823 N N . VAL A 1 105 ? 2.895 -6.123 7.534 1.00 90.75 105 VAL A N 1
ATOM 824 C CA . VAL A 1 105 ? 1.944 -6.959 6.794 1.00 90.75 105 VAL A CA 1
ATOM 825 C C . VAL A 1 105 ? 2.017 -6.615 5.318 1.00 90.75 105 VAL A C 1
ATOM 827 O O . VAL A 1 105 ? 1.775 -5.474 4.922 1.00 90.75 105 VAL A O 1
ATOM 830 N N . LYS A 1 106 ? 2.299 -7.621 4.489 1.00 93.06 106 LYS A N 1
ATOM 831 C CA . LYS A 1 106 ? 2.236 -7.527 3.029 1.00 93.06 106 LYS A CA 1
ATOM 832 C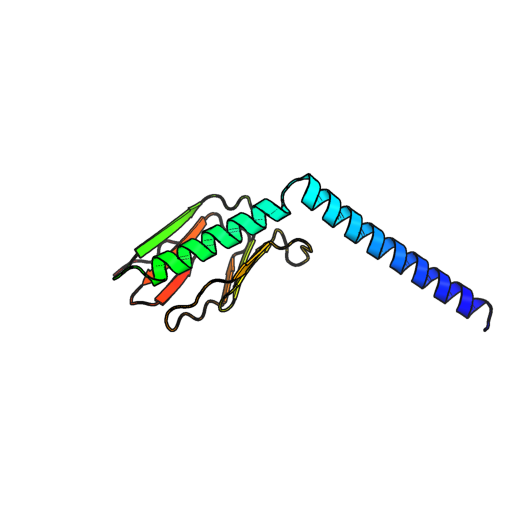 C . LYS A 1 106 ? 1.023 -8.300 2.524 1.00 93.06 106 LYS A C 1
ATOM 834 O O . LYS A 1 106 ? 0.902 -9.491 2.793 1.00 93.06 106 LYS A O 1
ATOM 839 N N . LEU A 1 107 ? 0.153 -7.626 1.782 1.00 91.56 107 LEU A N 1
ATOM 840 C CA . LEU A 1 107 ? -1.024 -8.210 1.148 1.00 91.56 107 LEU A CA 1
ATOM 841 C C . LEU A 1 107 ? -0.849 -8.134 -0.368 1.00 91.56 107 LEU A C 1
ATOM 843 O O . LEU A 1 107 ? -0.751 -7.044 -0.934 1.00 91.56 107 LEU A O 1
ATOM 847 N N . ASN A 1 108 ? -0.798 -9.290 -1.026 1.00 91.50 108 ASN A N 1
ATOM 848 C CA . ASN A 1 108 ? -0.558 -9.369 -2.465 1.00 91.50 108 ASN A CA 1
ATOM 849 C C . ASN A 1 108 ? -1.892 -9.447 -3.207 1.00 91.50 108 ASN A C 1
ATOM 851 O O . ASN A 1 108 ? -2.551 -10.482 -3.189 1.00 91.50 108 ASN A O 1
ATOM 855 N N . ASN A 1 109 ? -2.270 -8.355 -3.870 1.00 90.00 109 ASN A N 1
ATOM 856 C CA . ASN A 1 109 ? -3.535 -8.207 -4.601 1.00 90.00 109 ASN A CA 1
ATOM 857 C C . ASN A 1 109 ? -4.772 -8.681 -3.805 1.00 90.00 109 ASN A C 1
ATOM 859 O O . ASN A 1 109 ? -5.556 -9.489 -4.318 1.00 90.00 109 ASN A O 1
ATOM 863 N N . PRO A 1 110 ? -4.959 -8.206 -2.558 1.00 90.00 110 PRO A N 1
ATOM 864 C CA . PRO A 1 110 ? -6.065 -8.646 -1.722 1.00 90.00 110 PRO A CA 1
ATOM 865 C C . PRO A 1 110 ? -7.410 -8.247 -2.340 1.00 90.00 110 PRO A C 1
ATOM 867 O O . PRO A 1 110 ? -7.584 -7.142 -2.861 1.00 90.00 110 PRO A O 1
ATOM 870 N N . LYS A 1 111 ? -8.408 -9.131 -2.235 1.00 88.88 111 LYS A N 1
ATOM 871 C CA . LYS A 1 111 ? -9.787 -8.815 -2.665 1.00 88.88 111 LYS A CA 1
ATOM 872 C C . LYS A 1 111 ? -10.420 -7.735 -1.786 1.00 88.88 111 LYS A C 1
ATOM 874 O O . LYS A 1 111 ? -11.246 -6.945 -2.253 1.00 88.88 111 LYS A O 1
ATOM 879 N N . GLN A 1 112 ? -10.037 -7.721 -0.514 1.00 91.00 112 GLN A N 1
ATOM 880 C CA . GLN A 1 112 ? -10.466 -6.744 0.470 1.00 91.00 112 GLN A CA 1
ATOM 881 C C . GLN A 1 112 ? -9.388 -6.555 1.534 1.00 91.00 112 GLN A C 1
ATOM 883 O O . GLN A 1 112 ? -8.583 -7.449 1.780 1.00 91.00 112 GLN A O 1
ATOM 888 N N . VAL A 1 113 ? -9.417 -5.404 2.195 1.00 92.38 113 VAL A N 1
ATOM 889 C CA . VAL A 1 113 ? -8.578 -5.114 3.353 1.00 92.38 113 VAL A CA 1
ATOM 890 C C . VAL A 1 113 ? -9.439 -4.638 4.495 1.00 92.38 113 VAL A C 1
ATOM 892 O O . VAL A 1 113 ? -10.198 -3.676 4.369 1.00 92.38 113 VAL A O 1
ATOM 895 N N . VAL A 1 114 ? -9.293 -5.322 5.618 1.00 92.12 114 VAL A N 1
ATOM 896 C CA . VAL A 1 114 ? -9.951 -5.016 6.874 1.00 92.12 114 VAL A CA 1
ATOM 897 C C . VAL A 1 114 ? -8.922 -4.391 7.801 1.00 92.12 114 VAL A C 1
ATOM 899 O O . VAL A 1 114 ? -7.941 -5.028 8.183 1.00 92.12 114 VAL A O 1
ATOM 902 N N . VAL A 1 115 ? -9.158 -3.136 8.169 1.00 91.94 115 VAL A N 1
ATOM 903 C CA . VAL A 1 115 ? -8.420 -2.459 9.236 1.00 91.94 115 VAL A CA 1
ATOM 904 C C . VAL A 1 115 ? -9.279 -2.554 10.487 1.00 91.94 115 VAL A C 1
ATOM 906 O O . VAL A 1 115 ? -10.415 -2.088 10.495 1.00 91.94 115 VAL A O 1
ATOM 909 N N . SER A 1 116 ? -8.768 -3.187 11.535 1.00 91.25 116 SER A N 1
ATOM 910 C CA . SER A 1 116 ? -9.507 -3.440 12.773 1.00 91.25 116 SER A CA 1
ATOM 911 C C . SER A 1 116 ? -8.751 -2.907 13.980 1.00 91.25 116 SER A C 1
ATOM 913 O O . SER A 1 116 ? -7.526 -2.947 14.017 1.00 91.25 116 SER A O 1
ATOM 915 N N . LYS A 1 117 ? -9.484 -2.402 14.969 1.00 89.62 117 LYS A N 1
ATOM 916 C CA . LYS A 1 117 ? -8.998 -2.101 16.311 1.00 89.62 117 LYS A CA 1
ATOM 917 C C . LYS A 1 117 ? -9.586 -3.125 17.264 1.00 89.62 117 LYS A C 1
ATOM 919 O O . LYS A 1 117 ? -10.806 -3.197 17.403 1.00 89.62 117 LYS A O 1
ATOM 924 N N . ILE A 1 118 ? -8.722 -3.901 17.906 1.00 88.50 118 ILE A N 1
ATOM 925 C CA . ILE A 1 118 ? -9.107 -4.925 18.879 1.00 88.50 118 ILE A CA 1
ATOM 926 C C . ILE A 1 118 ? -8.247 -4.720 20.120 1.00 88.50 118 ILE A C 1
ATOM 928 O O . ILE A 1 118 ? -7.023 -4.738 20.029 1.00 88.50 118 ILE A O 1
ATOM 932 N N . ASN A 1 119 ? -8.879 -4.492 21.271 1.00 86.75 119 ASN A N 1
ATOM 933 C CA . ASN A 1 119 ? -8.205 -4.280 22.557 1.00 86.75 119 ASN A CA 1
ATOM 934 C C . ASN A 1 119 ? -7.146 -3.162 22.517 1.00 86.75 119 ASN A C 1
ATOM 936 O O . ASN A 1 119 ? -6.101 -3.247 23.156 1.00 86.75 119 ASN A O 1
ATOM 940 N N . GLY A 1 120 ? -7.412 -2.099 21.750 1.00 83.50 120 GLY A N 1
ATOM 941 C CA . GLY A 1 120 ? -6.500 -0.960 21.613 1.00 83.50 120 GLY A CA 1
ATOM 942 C C . GLY A 1 120 ? -5.398 -1.127 20.561 1.00 83.50 120 GLY A C 1
ATOM 943 O O . GLY A 1 120 ? -4.664 -0.171 20.323 1.00 83.50 120 GLY A O 1
ATOM 944 N N . GLU A 1 121 ? -5.303 -2.280 19.896 1.00 87.06 121 GLU A N 1
ATOM 945 C CA . GLU A 1 121 ? -4.303 -2.549 18.859 1.00 87.06 121 GLU A CA 1
ATOM 946 C C . GLU A 1 121 ? -4.918 -2.522 17.460 1.00 87.06 121 GLU A C 1
ATOM 948 O O . GLU A 1 121 ? -5.978 -3.105 17.227 1.00 87.06 121 GLU A O 1
ATOM 953 N N . ILE A 1 122 ? -4.227 -1.876 16.515 1.00 88.81 122 ILE A N 1
ATOM 954 C CA . ILE A 1 122 ? -4.594 -1.920 15.098 1.00 88.81 122 ILE A CA 1
ATOM 955 C C . ILE A 1 122 ? -4.057 -3.208 14.472 1.00 88.81 122 ILE A C 1
ATOM 957 O O . ILE A 1 122 ? -2.860 -3.491 14.569 1.00 88.81 122 ILE A O 1
ATOM 961 N N . LYS A 1 123 ? -4.939 -3.956 13.808 1.00 89.62 123 LYS A N 1
ATOM 962 C CA . LYS A 1 123 ? -4.646 -5.162 13.031 1.00 89.62 123 LYS A CA 1
ATOM 963 C C . LYS A 1 123 ? -5.176 -5.023 11.613 1.00 89.62 123 LYS A C 1
ATOM 965 O O . LYS A 1 123 ? -6.258 -4.476 11.395 1.00 89.62 123 LYS A O 1
ATOM 970 N N . ILE A 1 124 ? -4.417 -5.554 10.662 1.00 90.19 124 ILE A N 1
ATOM 971 C CA . ILE A 1 124 ? -4.741 -5.513 9.237 1.00 90.19 124 ILE A CA 1
ATOM 972 C C . ILE A 1 124 ? -4.814 -6.942 8.715 1.00 90.19 124 ILE A C 1
ATOM 974 O O . ILE A 1 124 ? -3.900 -7.732 8.945 1.00 90.19 124 ILE A O 1
ATOM 978 N N . SER A 1 125 ? -5.909 -7.275 8.040 1.00 89.94 125 SER A N 1
ATOM 979 C CA . SER A 1 125 ? -6.157 -8.611 7.496 1.00 89.94 125 SER A CA 1
ATOM 980 C C . SER A 1 125 ? -7.042 -8.565 6.257 1.00 89.94 125 SER A C 1
ATOM 982 O O . SER A 1 125 ? -7.685 -7.558 5.972 1.00 89.94 125 SER A O 1
ATOM 984 N N . GLU A 1 126 ? -7.093 -9.674 5.525 1.00 88.38 126 GLU A N 1
ATOM 985 C CA . GLU A 1 126 ? -8.047 -9.851 4.424 1.00 88.38 126 GLU A CA 1
ATOM 986 C C . GLU A 1 126 ? -9.431 -10.281 4.921 1.00 88.38 126 GLU A C 1
ATOM 988 O O . GLU A 1 126 ? -10.411 -10.096 4.214 1.00 88.38 126 GLU A O 1
ATOM 993 N N . ASP A 1 127 ? -9.539 -10.782 6.154 1.00 84.62 127 ASP A N 1
ATOM 994 C CA . ASP A 1 127 ? -10.794 -11.243 6.750 1.00 84.62 127 ASP A CA 1
ATOM 995 C C . ASP A 1 127 ? -11.209 -10.401 7.959 1.00 84.62 127 ASP A C 1
ATOM 997 O O . ASP A 1 127 ? -10.377 -9.791 8.641 1.00 84.62 127 ASP A O 1
ATOM 1001 N N . ILE A 1 128 ? -12.517 -10.385 8.238 1.00 76.62 128 ILE A N 1
ATOM 1002 C CA . ILE A 1 128 ? -13.070 -9.778 9.452 1.00 76.62 128 ILE A CA 1
ATOM 1003 C C . ILE A 1 128 ? -12.650 -10.640 10.642 1.00 76.62 128 ILE A C 1
ATOM 1005 O O . ILE A 1 128 ? -13.101 -11.776 10.791 1.00 76.62 128 ILE A O 1
ATOM 1009 N N . GLN A 1 129 ? -11.803 -10.094 11.510 1.00 67.94 129 GLN A N 1
ATOM 1010 C CA . GLN A 1 129 ? -11.439 -10.772 12.749 1.00 67.94 129 GLN A CA 1
ATOM 1011 C C . GLN A 1 129 ? -12.598 -10.703 13.752 1.00 67.94 129 GLN A C 1
ATOM 1013 O O . GLN A 1 129 ? -13.221 -9.659 13.937 1.00 67.94 129 GLN A O 1
ATOM 1018 N N . SER A 1 130 ? -12.886 -11.833 14.402 1.00 57.50 130 SER A N 1
ATOM 1019 C CA . SER A 1 130 ? -13.898 -11.940 15.459 1.00 57.50 130 SER A CA 1
ATOM 1020 C C . SER A 1 130 ? -13.593 -10.955 16.596 1.00 57.50 130 SER A C 1
ATOM 1022 O O . SER A 1 130 ? -12.565 -11.084 17.255 1.00 57.50 130 SER A O 1
ATOM 1024 N N . LEU A 1 131 ? -14.513 -10.023 16.864 1.00 58.66 131 LEU A N 1
ATOM 1025 C CA . LEU A 1 131 ? -14.398 -8.969 17.889 1.00 58.66 131 LEU A CA 1
ATOM 1026 C C . LEU A 1 131 ? -14.717 -9.447 19.324 1.00 58.66 131 LEU A C 1
ATOM 1028 O O . LEU A 1 131 ? -15.195 -8.648 20.129 1.00 58.66 131 LEU A O 1
ATOM 1032 N N . ARG A 1 132 ? -14.537 -10.740 19.613 1.00 46.03 132 ARG A N 1
ATOM 1033 C CA . ARG A 1 132 ? -14.858 -11.329 20.924 1.00 46.03 132 ARG A CA 1
ATOM 1034 C C . ARG A 1 132 ? -13.948 -10.818 22.031 1.00 46.03 132 ARG A C 1
ATOM 1036 O O . ARG A 1 132 ? -12.728 -10.708 21.779 1.00 46.03 132 ARG A O 1
#

Foldseek 3Di:
DPPVVVVVVVVVVVVVVVVVVVVVVLVVVCVVVCVLVLQQVVQVVVQVVLQVQLPDPAKDKDKFACSVQWKWFDAAFKIWTHNDPPGPSIRMDGHDDRPDEGGGDIGGRARMWMFIQAPSYTDIDSDDDDND

pLDDT: mean 85.64, std 9.15, range [46.03, 95.19]

Secondary structure (DSSP, 8-state):
--HHHHHHHHHHHHHHHHHHHHHHHHHHHHHHTTHHHHHHHHHHHHHHHHHHHHHSSS-EEEEEE--TT-EEEEETTEEEEESSTT-SS-EEEE----SS---EEEESS-SEEEEEEETTEEEEESS-----

Solvent-accessible surface area (backbone atoms only — not comparable to full-atom values): 7332 Å² total; per-residue (Å²): 132,57,75,68,57,57,53,52,51,53,51,52,48,51,52,51,53,51,54,53,51,51,53,53,50,53,53,50,51,35,56,76,69,41,52,38,58,52,26,32,47,55,18,44,52,52,30,50,49,51,41,52,51,61,72,47,88,66,68,51,74,49,78,46,69,68,56,84,65,33,21,40,37,34,48,63,44,35,30,39,23,30,77,48,94,85,48,89,65,51,7,66,32,72,41,70,76,60,71,90,40,85,37,78,48,76,41,80,48,42,70,32,44,25,46,31,25,55,93,67,30,65,47,77,39,72,58,87,74,83,89,122

Nearest PDB structures (foldseek):
  3j3w-assembly1_G  TM=4.026E-01  e=7.600E-01  Bacillus subtilis subsp. subtilis str. 168
  1ud9-assembly5_C  TM=2.965E-01  e=9.201E-01  Sulfurisphaera tokodaii
  1ud9-assembly5_B  TM=3.637E-01  e=2.246E+00  Sulfurisphaera tokodaii

Mean predicted aligned error: 7.79 Å